Protein AF-A0A373BPK0-F1 (afdb_monomer_lite)

Radius of gyration: 30.31 Å; chains: 1; bounding box: 59×39×94 Å

Structure (mmCIF, N/CA/C/O backbone):
data_AF-A0A373BPK0-F1
#
_entry.id   AF-A0A373BPK0-F1
#
loop_
_atom_site.group_PDB
_atom_site.id
_atom_site.type_symbol
_atom_site.label_atom_id
_atom_site.label_alt_id
_atom_site.label_comp_id
_atom_site.label_asym_id
_atom_site.label_entity_id
_atom_site.label_seq_id
_atom_site.pdbx_PDB_ins_code
_atom_site.Cartn_x
_atom_site.Cartn_y
_atom_site.Cartn_z
_atom_site.occupancy
_atom_site.B_iso_or_equiv
_atom_site.auth_seq_id
_atom_site.auth_comp_id
_atom_site.auth_asym_id
_atom_site.auth_atom_id
_atom_site.pdbx_PDB_model_num
ATOM 1 N N . ASN A 1 1 ? -27.207 4.320 58.624 1.00 68.31 1 ASN A N 1
ATOM 2 C CA . ASN A 1 1 ? -28.081 3.993 57.475 1.00 68.31 1 ASN A CA 1
ATOM 3 C C . ASN A 1 1 ? -27.770 4.868 56.253 1.00 68.31 1 ASN A C 1
ATOM 5 O O . ASN A 1 1 ? -27.445 4.319 55.215 1.00 68.31 1 ASN A O 1
ATOM 9 N N . PHE A 1 2 ? -27.753 6.205 56.373 1.00 77.94 2 PHE A N 1
ATOM 10 C CA . PHE A 1 2 ? -27.411 7.121 55.264 1.00 77.94 2 PHE A CA 1
ATOM 11 C C . PHE A 1 2 ? -25.999 6.923 54.676 1.00 77.94 2 PHE A C 1
ATOM 13 O O . PHE A 1 2 ? -25.879 6.709 53.476 1.00 77.94 2 PHE A O 1
ATOM 20 N N . ASN A 1 3 ? -24.947 6.891 55.508 1.00 82.88 3 ASN A N 1
ATOM 21 C CA . ASN A 1 3 ? -23.574 6.650 55.024 1.00 82.88 3 ASN A CA 1
ATOM 22 C C . ASN A 1 3 ? -23.441 5.341 54.239 1.00 82.88 3 ASN A C 1
ATOM 24 O O . ASN A 1 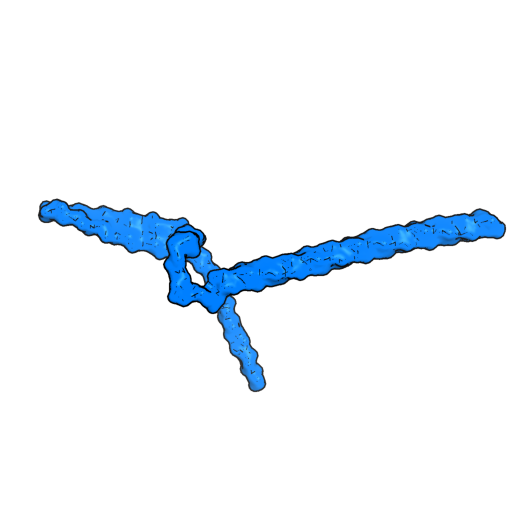3 ? -22.766 5.303 53.223 1.00 82.88 3 ASN A O 1
ATOM 28 N N . THR A 1 4 ? -24.138 4.290 54.666 1.00 83.56 4 THR A N 1
ATOM 29 C CA . THR A 1 4 ? -24.112 2.984 54.001 1.00 83.56 4 THR A CA 1
ATOM 30 C C . THR A 1 4 ? -24.784 3.023 52.625 1.00 83.56 4 THR A C 1
ATOM 32 O O . THR A 1 4 ? -24.336 2.346 51.707 1.00 83.56 4 THR A O 1
ATOM 35 N N . MET A 1 5 ? -25.851 3.814 52.455 1.00 82.25 5 MET A N 1
ATOM 36 C CA . MET A 1 5 ? -26.472 4.029 51.140 1.00 82.25 5 MET A CA 1
ATOM 37 C C . MET A 1 5 ? -25.614 4.916 50.237 1.00 82.25 5 MET A C 1
ATOM 39 O O . MET A 1 5 ? -25.524 4.650 49.041 1.00 82.25 5 MET A O 1
ATOM 43 N N . LEU A 1 6 ? -24.966 5.937 50.800 1.00 87.62 6 LEU A N 1
ATOM 44 C CA . LEU A 1 6 ? -24.072 6.820 50.055 1.00 87.62 6 LEU A CA 1
ATOM 45 C C . LEU A 1 6 ? -22.866 6.047 49.511 1.00 87.62 6 LEU A C 1
ATOM 47 O O . LEU A 1 6 ? -22.553 6.152 48.331 1.00 87.62 6 LEU A O 1
ATOM 51 N N . GLU A 1 7 ? -22.244 5.222 50.350 1.00 88.81 7 GLU A N 1
ATOM 52 C CA . GLU A 1 7 ? -21.088 4.403 49.982 1.00 88.81 7 GLU A CA 1
ATOM 53 C C . GLU A 1 7 ? -21.447 3.389 48.885 1.00 88.81 7 GLU A C 1
ATOM 55 O O . GLU A 1 7 ? -20.769 3.328 47.864 1.00 88.81 7 GLU A O 1
ATOM 60 N N . LYS A 1 8 ? -22.591 2.698 49.014 1.00 84.25 8 LYS A N 1
ATOM 61 C CA . LYS A 1 8 ? -23.122 1.817 47.957 1.00 84.25 8 LYS A CA 1
ATOM 62 C C . LYS A 1 8 ? -23.364 2.555 46.641 1.00 84.25 8 LYS A C 1
ATOM 64 O O . LYS A 1 8 ? -22.945 2.077 45.593 1.00 84.25 8 LYS A O 1
ATOM 69 N N . THR A 1 9 ? -23.978 3.736 46.698 1.00 80.75 9 THR A N 1
ATOM 70 C CA . THR A 1 9 ? -24.247 4.552 45.501 1.00 80.75 9 THR A CA 1
ATOM 71 C C . THR A 1 9 ? -22.944 4.997 44.829 1.00 80.75 9 THR A C 1
ATOM 73 O O . THR A 1 9 ? -22.834 4.971 43.605 1.00 80.75 9 THR A O 1
ATOM 76 N N . GLN A 1 10 ? -21.927 5.367 45.613 1.00 86.06 10 GLN A N 1
ATOM 77 C CA . GLN A 1 10 ? -20.614 5.766 45.104 1.00 86.06 10 GLN A CA 1
ATOM 78 C C . GLN A 1 10 ? -19.902 4.595 44.406 1.00 86.06 10 GLN A C 1
ATOM 80 O O . GLN A 1 10 ? -19.316 4.770 43.331 1.00 86.06 10 GLN A O 1
ATOM 85 N N . THR A 1 11 ? -19.977 3.401 44.999 1.00 88.12 11 THR A N 1
ATOM 86 C CA . THR A 1 11 ? -19.434 2.164 44.428 1.00 88.12 11 THR A CA 1
ATOM 87 C C . THR A 1 11 ? -20.139 1.813 43.122 1.00 88.12 11 THR A C 1
ATOM 89 O O . THR A 1 11 ? -19.473 1.674 42.098 1.00 88.12 11 THR A O 1
ATOM 92 N N . GLU A 1 12 ? -21.473 1.787 43.112 1.00 87.19 12 GLU A N 1
ATOM 93 C CA . GLU A 1 12 ? -22.267 1.517 41.907 1.00 87.19 12 GLU A CA 1
ATOM 94 C C . GLU A 1 12 ? -21.968 2.527 40.791 1.00 87.19 12 GLU A C 1
ATOM 96 O O . GLU A 1 12 ? -21.779 2.153 39.633 1.00 87.19 12 GLU A O 1
ATOM 101 N N . GLN A 1 13 ? -21.843 3.815 41.121 1.00 85.62 13 GLN A N 1
ATOM 102 C CA . GLN A 1 13 ? -21.511 4.844 40.139 1.00 85.62 13 GLN A CA 1
ATOM 103 C C . GLN A 1 13 ? -20.102 4.660 39.556 1.00 85.62 13 GLN A C 1
ATOM 105 O O . GLN A 1 13 ? -19.877 4.933 38.373 1.00 85.62 13 GLN A O 1
ATOM 110 N N . THR A 1 14 ? -19.153 4.201 40.370 1.00 87.38 14 THR A N 1
ATOM 111 C CA . THR A 1 14 ? -17.783 3.918 39.930 1.00 87.38 14 THR A CA 1
ATOM 112 C C . THR A 1 14 ? -17.756 2.701 39.007 1.00 87.38 14 THR A C 1
ATOM 114 O O . THR A 1 14 ? -17.193 2.776 37.917 1.00 87.38 14 THR A O 1
ATOM 117 N N . GLU A 1 15 ? -18.447 1.621 39.373 1.00 88.12 15 GLU A N 1
ATOM 118 C CA . GLU A 1 15 ? -18.575 0.421 38.540 1.00 88.12 15 GLU A CA 1
ATOM 119 C C . GLU A 1 15 ? -19.263 0.709 37.201 1.00 88.12 15 GLU A C 1
ATOM 121 O O . GLU A 1 15 ? -18.820 0.237 36.151 1.00 88.12 15 GLU 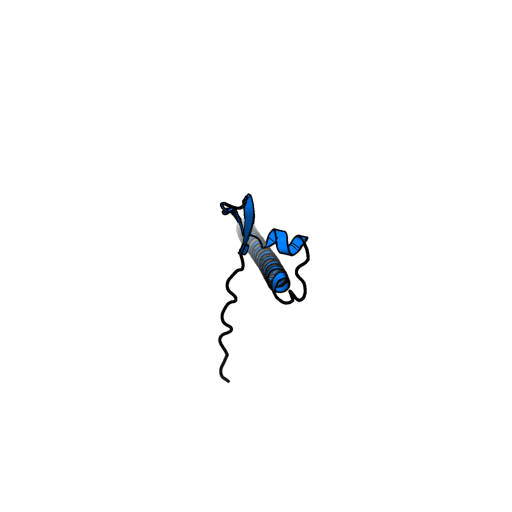A O 1
ATOM 126 N N . LEU A 1 16 ? -20.322 1.524 37.210 1.00 88.12 16 LEU A N 1
ATOM 127 C CA . LEU A 1 16 ? -21.016 1.940 35.992 1.00 88.12 16 LEU A CA 1
ATOM 128 C C . LEU A 1 16 ? -20.106 2.762 35.074 1.00 88.12 16 LEU A C 1
ATOM 130 O O . LEU A 1 16 ? -20.081 2.519 33.867 1.00 88.12 16 LEU A O 1
ATOM 134 N N . LYS A 1 17 ? -19.316 3.695 35.621 1.00 87.88 17 LYS A N 1
ATOM 135 C CA . LYS A 1 17 ? -18.340 4.470 34.835 1.00 87.88 17 LYS A CA 1
ATOM 136 C C . LYS A 1 17 ? -17.284 3.570 34.195 1.00 87.88 17 LYS A C 1
ATOM 138 O O . LYS A 1 17 ? -16.964 3.766 33.021 1.00 87.88 17 LYS A O 1
ATOM 143 N N . THR A 1 18 ? -16.793 2.568 34.923 1.00 89.38 18 THR A N 1
ATOM 144 C CA . THR A 1 18 ? -15.841 1.583 34.391 1.00 89.38 18 THR A CA 1
ATOM 145 C C . THR A 1 18 ? -16.453 0.797 33.234 1.00 89.38 18 THR A C 1
ATOM 147 O O . THR A 1 18 ? -15.885 0.783 32.142 1.00 89.38 18 THR A O 1
ATOM 150 N N . LYS A 1 19 ? -17.665 0.252 33.408 1.00 84.25 19 LYS A N 1
ATOM 151 C CA . LYS A 1 19 ? -18.372 -0.495 32.351 1.00 84.25 19 LYS A CA 1
ATOM 152 C C . LYS A 1 19 ? -18.636 0.350 31.102 1.00 84.25 19 LYS A C 1
ATOM 154 O O . LYS A 1 19 ? -18.513 -0.151 29.986 1.00 84.25 19 LYS A O 1
ATOM 159 N N . VAL A 1 20 ? -18.967 1.633 31.269 1.00 85.06 20 VAL A N 1
ATOM 160 C CA . VAL A 1 20 ? -19.147 2.570 30.145 1.00 85.06 20 VAL A CA 1
ATOM 161 C C . VAL A 1 20 ? -17.832 2.795 29.398 1.00 85.06 20 VAL A C 1
ATOM 163 O O . VAL A 1 20 ? -17.826 2.784 28.168 1.00 85.06 20 VAL A O 1
ATOM 166 N N . SER A 1 21 ? -16.723 2.977 30.117 1.00 85.44 21 SER A N 1
ATOM 167 C CA . SER A 1 21 ? -15.396 3.142 29.512 1.00 85.44 21 SER A CA 1
ATOM 168 C C . SER A 1 21 ? -14.986 1.905 28.704 1.00 85.44 21 SER A C 1
ATOM 170 O O . SER A 1 21 ? -14.628 2.008 27.531 1.00 85.44 21 SER A O 1
ATOM 172 N N . GLU A 1 22 ? -15.139 0.716 29.290 1.00 86.94 22 GLU A N 1
ATOM 173 C CA . GLU A 1 22 ? -14.848 -0.562 28.631 1.00 86.94 22 GLU A CA 1
ATOM 174 C C . GLU A 1 22 ? -15.755 -0.823 27.424 1.00 86.94 22 GLU A C 1
ATOM 176 O O . GLU A 1 22 ? -15.309 -1.364 26.412 1.00 86.94 22 GLU A O 1
ATOM 181 N N . GLY A 1 23 ? -17.036 -0.455 27.513 1.00 78.44 23 GLY A N 1
ATOM 182 C CA . GLY A 1 23 ? -17.977 -0.553 26.398 1.00 78.44 23 GLY A CA 1
ATOM 183 C C . GLY A 1 23 ? -17.591 0.357 25.232 1.00 78.44 23 GLY A C 1
ATOM 184 O O . GLY A 1 23 ? -17.583 -0.082 24.086 1.00 78.44 23 GLY A O 1
ATOM 185 N N . ARG A 1 24 ? -17.198 1.605 25.520 1.00 83.12 24 ARG A N 1
ATOM 186 C CA . ARG A 1 24 ? -16.727 2.554 24.498 1.00 83.12 24 ARG A CA 1
ATOM 187 C C . ARG A 1 24 ? -15.446 2.086 23.822 1.00 83.12 24 ARG A C 1
ATOM 189 O O . ARG A 1 24 ? -15.336 2.211 22.607 1.00 83.12 24 ARG A O 1
ATOM 196 N N . LYS A 1 25 ? -14.505 1.535 24.593 1.00 88.62 25 LYS A N 1
ATOM 197 C CA . LYS A 1 25 ? -13.264 0.983 24.045 1.00 88.62 25 LYS A CA 1
ATOM 198 C C . LYS A 1 25 ? -13.548 -0.180 23.094 1.00 88.62 25 LYS A C 1
ATOM 200 O O . LYS A 1 25 ? -13.106 -0.132 21.957 1.00 88.62 25 LYS A O 1
ATOM 205 N N . ARG A 1 26 ? -14.371 -1.149 23.514 1.00 85.81 26 ARG A N 1
ATOM 206 C CA . ARG A 1 26 ? -14.772 -2.283 22.663 1.00 85.81 26 ARG A CA 1
ATOM 207 C C . ARG A 1 26 ? -15.427 -1.839 21.357 1.00 85.81 26 ARG A C 1
ATOM 209 O O . ARG A 1 26 ? -15.064 -2.344 20.305 1.00 85.81 26 ARG A O 1
ATOM 216 N N . LEU A 1 27 ? -16.339 -0.868 21.420 1.00 79.81 27 LEU A N 1
ATOM 217 C CA . LEU A 1 27 ? -16.980 -0.324 20.222 1.00 79.81 27 LEU A CA 1
ATOM 218 C C . LEU A 1 27 ? -15.968 0.357 19.289 1.00 79.81 27 LEU A C 1
ATOM 220 O O . LEU A 1 27 ? -16.048 0.201 18.076 1.00 79.81 27 LEU A O 1
ATOM 224 N N . SER A 1 28 ? -15.008 1.101 19.846 1.00 84.00 28 SER A N 1
ATOM 225 C CA . SER A 1 28 ? -13.936 1.720 19.061 1.00 84.00 28 SER A CA 1
ATOM 226 C C . SER A 1 28 ? -13.052 0.676 18.382 1.00 84.00 28 SER A C 1
ATOM 228 O O . SER A 1 28 ? -12.722 0.843 17.212 1.00 84.00 28 SER A O 1
ATOM 230 N N . ASP A 1 29 ? -12.688 -0.390 19.096 1.00 86.50 29 ASP A N 1
ATOM 231 C CA . ASP A 1 29 ? -11.858 -1.476 18.569 1.00 86.50 29 ASP A CA 1
ATOM 232 C C . ASP A 1 29 ? -12.586 -2.221 17.431 1.00 86.50 29 ASP A C 1
ATOM 234 O O . ASP A 1 29 ? -11.985 -2.546 16.412 1.00 86.50 29 ASP A O 1
ATOM 238 N N . GLU A 1 30 ? -13.901 -2.429 17.556 1.00 80.56 30 GLU A N 1
ATOM 239 C CA . GLU A 1 30 ? -14.733 -3.067 16.527 1.00 80.56 30 GLU A CA 1
ATOM 240 C C . GLU A 1 30 ? -14.907 -2.188 15.277 1.00 80.56 30 GLU A C 1
ATOM 242 O O . GLU A 1 30 ? -14.816 -2.677 14.150 1.00 80.56 30 GLU A O 1
ATOM 247 N N . VAL A 1 31 ? -15.085 -0.874 15.455 1.00 84.00 31 VAL A N 1
ATOM 248 C CA . VAL A 1 31 ? -15.109 0.093 14.343 1.00 84.00 31 VAL A CA 1
ATOM 249 C C . VAL A 1 31 ? -13.762 0.131 13.622 1.00 84.00 31 VAL A C 1
ATOM 251 O O . VAL A 1 31 ? -13.729 0.158 12.392 1.00 84.00 31 VAL A O 1
ATOM 254 N N . GLN A 1 32 ? -12.657 0.113 14.370 1.00 77.38 32 GLN A N 1
ATOM 255 C CA . GLN A 1 32 ? -11.312 0.057 13.802 1.00 77.38 32 GLN A CA 1
ATOM 256 C C . GLN A 1 32 ? -11.133 -1.224 12.976 1.00 77.38 32 GLN A C 1
ATOM 258 O O . GLN A 1 32 ? -10.752 -1.146 11.814 1.00 77.38 32 GLN A O 1
ATOM 263 N N . LEU A 1 33 ? -11.519 -2.379 13.526 1.00 72.06 33 LEU A N 1
ATOM 264 C CA . LEU A 1 33 ? -11.439 -3.671 12.844 1.00 72.06 33 LEU A CA 1
ATOM 265 C C . LEU A 1 33 ? -12.268 -3.702 11.549 1.00 72.06 33 LEU A C 1
ATOM 267 O O . LEU A 1 33 ? -11.808 -4.216 10.531 1.00 72.06 33 LEU A O 1
ATOM 271 N N . ALA A 1 34 ? -13.477 -3.134 11.563 1.00 72.38 34 ALA A N 1
ATOM 272 C CA . ALA A 1 34 ? -14.322 -3.038 10.374 1.00 72.38 34 ALA A CA 1
ATOM 273 C C . ALA A 1 34 ? -13.708 -2.128 9.296 1.00 72.38 34 ALA A C 1
ATOM 275 O O . ALA A 1 34 ? -13.780 -2.442 8.105 1.00 72.38 34 ALA A O 1
ATOM 276 N N . ASN A 1 35 ? -13.077 -1.022 9.701 1.00 72.38 35 ASN A N 1
ATOM 277 C CA . ASN A 1 35 ? -12.356 -0.138 8.786 1.00 72.38 35 ASN A CA 1
ATOM 278 C C . ASN A 1 35 ? -11.118 -0.822 8.196 1.00 72.38 35 ASN A C 1
ATOM 280 O O . ASN A 1 35 ? -10.914 -0.747 6.986 1.00 72.38 35 ASN A O 1
ATOM 284 N N . ASP A 1 36 ? -10.341 -1.531 9.014 1.00 66.69 36 ASP A N 1
ATOM 285 C CA . ASP A 1 36 ? -9.157 -2.274 8.576 1.00 66.69 36 ASP A CA 1
ATOM 286 C C . ASP A 1 36 ? -9.545 -3.394 7.597 1.00 66.69 36 ASP A C 1
ATOM 288 O O . ASP A 1 36 ? -8.915 -3.559 6.552 1.00 66.69 36 ASP A O 1
ATOM 292 N N . ALA A 1 37 ? -10.636 -4.118 7.872 1.00 61.28 37 ALA A N 1
ATOM 293 C CA . ALA A 1 37 ? -11.178 -5.133 6.969 1.00 61.28 37 ALA A CA 1
ATOM 294 C C . ALA A 1 37 ? -11.646 -4.526 5.637 1.00 61.28 37 ALA A C 1
ATOM 296 O O . ALA A 1 37 ? -11.394 -5.095 4.576 1.00 61.28 37 ALA A O 1
ATOM 297 N N . LYS A 1 38 ? -12.282 -3.350 5.666 1.00 66.69 38 LYS A N 1
ATOM 298 C CA . LYS A 1 38 ? -12.684 -2.628 4.453 1.00 66.69 38 LYS A CA 1
ATOM 299 C C . LYS A 1 38 ? -11.472 -2.184 3.633 1.00 66.69 38 LYS A C 1
ATOM 301 O O . LYS A 1 38 ? -11.453 -2.413 2.429 1.00 66.69 38 LYS A O 1
ATOM 306 N N . GLN A 1 39 ? -10.454 -1.614 4.276 1.00 63.56 39 GLN A N 1
ATOM 307 C CA . GLN A 1 39 ? -9.201 -1.234 3.618 1.00 63.56 39 GLN A CA 1
ATOM 308 C C . GLN A 1 39 ? -8.473 -2.451 3.039 1.00 63.56 39 GLN A C 1
ATOM 310 O O . GLN A 1 39 ? -7.907 -2.371 1.954 1.00 63.56 39 GLN A O 1
ATOM 315 N N . TRP A 1 40 ? -8.514 -3.593 3.730 1.00 57.72 40 TRP A N 1
ATOM 316 C CA . TRP A 1 40 ? -7.963 -4.853 3.240 1.00 57.72 40 TRP A CA 1
ATOM 317 C C . TRP A 1 40 ? -8.709 -5.366 2.000 1.00 57.72 40 TRP A C 1
ATOM 319 O O . TRP A 1 40 ? -8.069 -5.744 1.021 1.00 57.72 40 TRP A O 1
ATOM 329 N N . VAL A 1 41 ? -10.046 -5.309 1.996 1.00 57.56 41 VAL A N 1
ATOM 330 C CA . VAL A 1 41 ? -10.870 -5.652 0.824 1.00 57.56 41 VAL A CA 1
ATOM 331 C C . VAL A 1 41 ? -10.610 -4.695 -0.342 1.00 57.56 41 VAL A C 1
ATOM 333 O O . VAL A 1 41 ? -10.412 -5.162 -1.457 1.00 57.56 41 VAL A O 1
ATOM 336 N N . GLU A 1 42 ? -10.548 -3.381 -0.107 1.00 62.47 42 GLU A N 1
ATOM 337 C CA . GLU A 1 42 ? -10.215 -2.379 -1.135 1.00 62.47 42 GLU A CA 1
ATOM 338 C C . GLU A 1 42 ? -8.814 -2.617 -1.717 1.00 62.47 42 GLU A C 1
ATOM 340 O O . GLU A 1 42 ? -8.640 -2.624 -2.936 1.00 62.47 42 GLU A O 1
ATOM 345 N N . ALA A 1 43 ? -7.834 -2.907 -0.858 1.00 58.06 43 ALA A N 1
ATOM 346 C CA . ALA A 1 43 ? -6.477 -3.230 -1.275 1.00 58.06 43 ALA A CA 1
ATOM 347 C C . ALA A 1 43 ? -6.417 -4.515 -2.108 1.00 58.06 43 ALA A C 1
ATOM 349 O O . ALA A 1 43 ? -5.630 -4.568 -3.040 1.00 58.06 43 ALA A O 1
ATOM 350 N N . ILE A 1 44 ? -7.225 -5.539 -1.810 1.00 52.69 44 ILE A N 1
ATOM 351 C CA . ILE A 1 44 ? -7.304 -6.776 -2.610 1.00 52.69 44 ILE A CA 1
ATOM 352 C C . ILE A 1 44 ? -8.054 -6.541 -3.925 1.00 52.69 44 ILE A C 1
ATOM 354 O O . ILE A 1 44 ? -7.654 -7.065 -4.966 1.00 52.69 44 ILE A O 1
ATOM 358 N N . GLN A 1 45 ? -9.112 -5.730 -3.905 1.00 53.78 45 GLN A N 1
ATOM 359 C CA . GLN A 1 45 ? -9.916 -5.406 -5.082 1.00 53.78 45 GLN A CA 1
ATOM 360 C C . GLN A 1 45 ? -9.111 -4.616 -6.127 1.00 53.78 45 GLN A C 1
ATOM 362 O O . GLN A 1 45 ? -9.322 -4.825 -7.321 1.00 53.78 45 GLN A O 1
ATOM 367 N N . GLU A 1 46 ? -8.142 -3.794 -5.703 1.00 53.47 46 GLU A N 1
ATOM 368 C CA . GLU A 1 46 ? -7.163 -3.152 -6.598 1.00 53.47 46 GLU A CA 1
ATOM 369 C C . GLU A 1 46 ? -6.302 -4.152 -7.399 1.00 53.47 46 GLU A C 1
ATOM 371 O O . GLU A 1 46 ? -5.756 -3.775 -8.434 1.00 53.47 46 GLU A O 1
ATOM 376 N N . TYR A 1 47 ? -6.199 -5.418 -6.973 1.00 51.69 47 TYR A N 1
ATOM 377 C CA . TYR A 1 47 ? -5.450 -6.468 -7.683 1.00 51.69 47 TYR A CA 1
ATOM 378 C C . TYR A 1 47 ? -6.342 -7.514 -8.371 1.00 51.69 47 TYR A C 1
ATOM 380 O O . TYR A 1 47 ? -5.855 -8.260 -9.218 1.00 51.69 47 TYR A O 1
ATOM 388 N N . ALA A 1 48 ? -7.635 -7.593 -8.036 1.00 50.88 48 ALA A N 1
ATOM 389 C CA . ALA A 1 48 ? -8.497 -8.703 -8.452 1.00 50.88 48 ALA A CA 1
ATOM 390 C C . ALA A 1 48 ? -9.014 -8.619 -9.904 1.00 50.88 48 ALA A C 1
ATOM 392 O O . ALA A 1 48 ? -9.532 -9.611 -10.405 1.00 50.88 48 ALA A O 1
ATOM 393 N N . ASN A 1 49 ? -8.878 -7.478 -10.593 1.00 47.81 49 ASN A N 1
ATOM 394 C CA . ASN A 1 49 ? -9.303 -7.314 -11.993 1.00 47.81 49 ASN A CA 1
ATOM 395 C C . ASN A 1 49 ? -8.395 -6.337 -12.767 1.00 47.81 49 ASN A C 1
ATOM 397 O O . ASN A 1 49 ? -8.861 -5.351 -13.336 1.00 47.81 49 ASN A O 1
ATOM 401 N N . ILE A 1 50 ? -7.086 -6.594 -12.821 1.00 53.59 50 ILE A N 1
ATOM 402 C CA . ILE A 1 50 ? -6.222 -5.905 -13.794 1.00 53.59 50 ILE A CA 1
ATOM 403 C C . ILE A 1 50 ? -6.447 -6.560 -15.168 1.00 53.59 50 ILE A C 1
ATOM 405 O O . ILE A 1 50 ? -5.684 -7.424 -15.591 1.00 53.59 50 ILE A O 1
ATOM 409 N N . THR A 1 51 ? -7.534 -6.198 -15.853 1.00 52.06 51 THR A N 1
ATOM 410 C CA . THR A 1 51 ? -7.732 -6.527 -17.278 1.00 52.06 51 THR A CA 1
ATOM 411 C C . THR A 1 51 ? -7.029 -5.520 -18.194 1.00 52.06 51 THR A C 1
ATOM 413 O O . THR A 1 51 ? -6.663 -5.874 -19.309 1.00 52.06 51 THR A O 1
ATOM 416 N N . GLU A 1 52 ? -6.786 -4.296 -17.706 1.00 53.31 52 GLU A N 1
ATOM 417 C CA . GLU A 1 52 ? -5.967 -3.255 -18.343 1.00 53.31 52 GLU A CA 1
ATOM 418 C C . GLU A 1 52 ? -5.133 -2.514 -17.283 1.00 53.31 52 GLU A C 1
ATOM 420 O O . GLU A 1 52 ? -5.636 -2.156 -16.219 1.00 53.31 52 GLU A O 1
ATOM 425 N N . LEU A 1 53 ? -3.851 -2.279 -17.577 1.00 58.50 53 LEU A N 1
ATOM 426 C CA . LEU A 1 53 ? -2.983 -1.400 -16.791 1.00 58.50 53 LEU A CA 1
ATOM 427 C C . LEU A 1 53 ? -3.095 0.026 -17.339 1.00 58.50 53 LEU A C 1
ATOM 429 O O . LEU A 1 53 ? -2.481 0.348 -18.358 1.00 58.50 53 LEU A O 1
ATOM 433 N N . ASP A 1 54 ? -3.856 0.889 -16.665 1.00 67.25 54 ASP A N 1
ATOM 434 C CA . ASP A 1 54 ? -3.829 2.318 -16.975 1.00 67.25 54 ASP A CA 1
ATOM 435 C C . ASP A 1 54 ? -2.505 2.961 -16.514 1.00 67.25 54 ASP A C 1
ATOM 437 O O . ASP A 1 54 ? -1.759 2.419 -15.691 1.00 67.25 54 ASP A O 1
ATOM 441 N N . ALA A 1 55 ? -2.173 4.130 -17.071 1.00 69.00 55 ALA A N 1
ATOM 442 C CA . ALA A 1 55 ? -0.889 4.784 -16.811 1.00 69.00 55 ALA A CA 1
ATOM 443 C C . ALA A 1 55 ? -0.681 5.120 -15.322 1.00 69.00 55 ALA A C 1
ATOM 445 O O . ALA A 1 55 ? 0.448 5.098 -14.829 1.00 69.00 55 ALA A O 1
ATOM 446 N N . ALA A 1 56 ? -1.758 5.426 -14.596 1.00 70.00 56 ALA A N 1
ATOM 447 C CA . ALA A 1 56 ? -1.698 5.732 -13.172 1.00 70.00 56 ALA A CA 1
ATOM 448 C C . ALA A 1 56 ? -1.365 4.481 -12.343 1.00 70.00 56 ALA A C 1
ATOM 450 O O . ALA A 1 56 ? -0.471 4.515 -11.494 1.00 70.00 56 ALA A O 1
ATOM 451 N N . THR A 1 57 ? -2.032 3.365 -12.631 1.00 65.94 57 THR A N 1
ATOM 452 C CA . THR A 1 57 ? -1.814 2.077 -11.967 1.00 65.94 57 THR A CA 1
ATOM 453 C C . THR A 1 57 ? -0.437 1.523 -12.303 1.00 65.94 57 THR A C 1
ATOM 455 O O . THR A 1 57 ? 0.288 1.118 -11.398 1.00 65.94 57 THR A O 1
ATOM 458 N N . LEU A 1 58 ? -0.020 1.590 -13.570 1.00 73.62 58 LEU A N 1
ATOM 459 C CA . LEU A 1 58 ? 1.313 1.175 -14.002 1.00 73.62 58 LEU A CA 1
ATOM 460 C C . LEU A 1 58 ? 2.410 1.922 -13.234 1.00 73.62 58 LEU A C 1
ATOM 462 O O . LEU A 1 58 ? 3.282 1.286 -12.651 1.00 73.62 58 LEU A O 1
ATOM 466 N N . ASN A 1 59 ? 2.332 3.253 -13.148 1.00 75.75 59 ASN A N 1
ATOM 467 C CA . ASN A 1 59 ? 3.323 4.056 -12.422 1.00 75.75 59 ASN A CA 1
ATOM 468 C C . ASN A 1 59 ? 3.387 3.734 -10.923 1.00 75.75 59 ASN A C 1
ATOM 470 O O . ASN A 1 59 ? 4.460 3.786 -10.331 1.00 75.75 59 ASN A O 1
ATOM 474 N N . ARG A 1 60 ? 2.255 3.382 -10.306 1.00 73.38 60 ARG A N 1
ATOM 475 C CA . ARG A 1 60 ? 2.196 2.996 -8.889 1.00 73.38 60 ARG A CA 1
ATOM 476 C C . ARG A 1 60 ? 2.839 1.631 -8.618 1.00 73.38 60 ARG A C 1
ATOM 478 O O . ARG A 1 60 ? 3.383 1.413 -7.535 1.00 73.38 60 ARG A O 1
ATOM 485 N N . LEU A 1 61 ? 2.762 0.719 -9.587 1.00 74.56 61 LEU A N 1
ATOM 486 C CA . LEU A 1 61 ? 3.279 -0.646 -9.469 1.00 74.56 61 LEU A CA 1
ATOM 487 C C . LEU A 1 61 ? 4.769 -0.765 -9.816 1.00 74.56 61 LEU A C 1
ATOM 489 O O . LEU A 1 61 ? 5.407 -1.760 -9.468 1.00 74.56 61 LEU A O 1
ATOM 493 N N . ILE A 1 62 ? 5.341 0.222 -10.502 1.00 80.38 62 ILE A N 1
ATOM 494 C CA . ILE A 1 62 ? 6.765 0.230 -10.840 1.00 80.38 62 ILE A CA 1
ATOM 495 C C . ILE A 1 62 ? 7.592 0.502 -9.578 1.00 80.38 62 ILE A C 1
ATOM 497 O O . ILE A 1 62 ? 7.435 1.518 -8.905 1.00 80.38 62 ILE A O 1
ATOM 501 N N . LYS A 1 63 ? 8.507 -0.419 -9.272 1.00 83.12 63 LYS A N 1
ATOM 502 C CA . LYS A 1 63 ? 9.521 -0.284 -8.223 1.00 83.12 63 LYS A CA 1
ATOM 503 C C . LYS A 1 63 ? 10.738 0.486 -8.729 1.00 83.12 63 LYS A C 1
ATOM 505 O O . LYS A 1 63 ? 11.211 1.395 -8.057 1.00 83.12 63 LYS A O 1
ATOM 510 N N . GLU A 1 64 ? 11.250 0.099 -9.892 1.00 89.88 64 GLU A N 1
ATOM 511 C CA . GLU A 1 64 ? 12.415 0.716 -10.527 1.00 89.88 64 GLU A CA 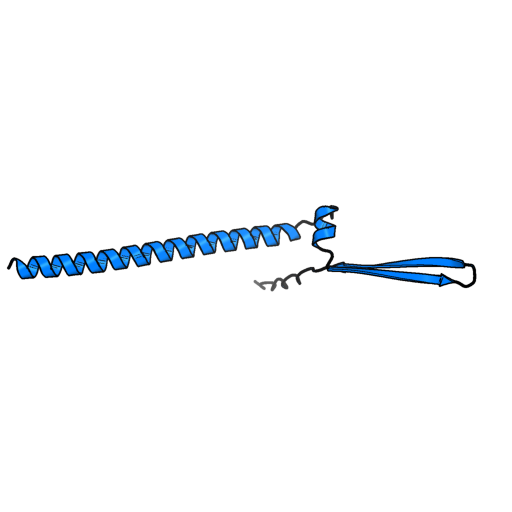1
ATOM 512 C C . GLU A 1 64 ? 12.407 0.453 -12.039 1.00 89.88 64 GLU A C 1
ATOM 514 O O . GLU A 1 64 ? 11.904 -0.574 -12.502 1.00 89.88 64 GLU A O 1
ATOM 519 N N . ILE A 1 65 ? 12.974 1.393 -12.801 1.00 90.44 65 ILE A N 1
ATOM 520 C CA . ILE A 1 65 ? 13.210 1.268 -14.243 1.00 90.44 65 ILE A CA 1
ATOM 521 C C . ILE A 1 65 ? 14.716 1.354 -14.467 1.00 90.44 65 ILE A C 1
ATOM 523 O O . ILE A 1 65 ? 15.339 2.348 -14.091 1.00 90.44 65 ILE A O 1
ATOM 527 N N . VAL A 1 66 ? 15.293 0.335 -15.095 1.00 94.25 66 VAL A N 1
ATOM 528 C CA . VAL A 1 66 ? 16.715 0.284 -15.438 1.00 94.25 66 VAL A CA 1
ATOM 529 C C . VAL A 1 66 ? 16.855 0.439 -16.944 1.00 94.25 66 VAL A C 1
ATOM 531 O O . VAL A 1 66 ? 16.235 -0.286 -17.721 1.00 94.25 66 VAL A O 1
ATOM 534 N N . VAL A 1 67 ? 17.668 1.405 -17.364 1.00 94.56 67 VAL A N 1
ATOM 535 C CA . VAL A 1 67 ? 17.938 1.669 -18.778 1.00 94.56 67 VAL A CA 1
ATOM 536 C C . VAL A 1 67 ? 19.368 1.260 -19.082 1.00 94.56 67 VAL A C 1
ATOM 538 O O . VAL A 1 67 ? 20.314 1.793 -18.506 1.00 94.56 67 VAL A O 1
ATOM 541 N N . HIS A 1 68 ? 19.516 0.327 -20.013 1.00 94.75 68 HIS A N 1
ATOM 542 C CA . HIS A 1 68 ? 20.800 -0.097 -20.543 1.00 94.75 68 HIS A CA 1
ATOM 543 C C . HIS A 1 68 ? 20.996 0.552 -21.912 1.00 94.75 68 HIS A C 1
ATOM 545 O O . HIS A 1 68 ? 20.229 0.288 -22.839 1.00 94.75 68 HIS A O 1
ATOM 551 N N . GLU A 1 69 ? 22.022 1.391 -22.043 1.00 94.56 69 GLU A N 1
ATOM 552 C CA . GLU A 1 69 ? 22.438 1.969 -23.322 1.00 94.56 69 GLU A CA 1
ATOM 553 C C . GLU A 1 69 ? 23.763 1.345 -23.762 1.00 94.56 69 GLU A C 1
ATOM 555 O O . GLU A 1 69 ? 24.729 1.281 -22.997 1.00 94.56 69 GLU A O 1
ATOM 560 N N . ARG A 1 70 ? 23.813 0.911 -25.020 1.00 93.19 70 ARG A N 1
ATOM 561 C CA . ARG A 1 70 ? 25.040 0.506 -25.699 1.00 93.19 70 ARG A CA 1
ATOM 562 C C . ARG A 1 70 ? 25.130 1.223 -27.033 1.00 93.19 70 ARG A C 1
ATOM 564 O O . ARG A 1 70 ? 24.138 1.335 -27.744 1.00 93.19 70 ARG A O 1
ATOM 571 N N . ILE A 1 71 ? 26.322 1.688 -27.374 1.00 92.62 71 ILE A N 1
ATOM 572 C CA . ILE A 1 71 ? 26.615 2.233 -28.695 1.00 92.62 71 ILE A CA 1
ATOM 573 C C . ILE A 1 71 ? 27.571 1.259 -29.367 1.00 92.62 71 ILE A C 1
ATOM 575 O O . ILE A 1 71 ? 28.648 0.992 -28.831 1.00 92.62 71 ILE A O 1
ATOM 579 N N . ASP A 1 72 ? 27.152 0.714 -30.501 1.00 91.81 72 ASP A N 1
ATOM 580 C CA . ASP A 1 72 ? 27.958 -0.201 -31.299 1.00 91.81 72 ASP A CA 1
ATOM 581 C C . ASP A 1 72 ? 28.971 0.580 -32.159 1.00 91.81 72 ASP A C 1
ATOM 583 O O . ASP A 1 72 ? 28.908 1.807 -32.294 1.00 91.81 72 ASP A O 1
ATOM 587 N N . GLU A 1 73 ? 29.958 -0.118 -32.726 1.00 88.44 73 GLU A N 1
ATOM 588 C CA . GLU A 1 73 ? 31.048 0.498 -33.504 1.00 88.44 73 GLU A CA 1
ATOM 589 C C . GLU A 1 73 ? 30.554 1.227 -34.767 1.00 88.44 73 GLU A C 1
ATOM 591 O O . GLU A 1 73 ? 31.168 2.196 -35.218 1.00 88.44 73 GLU A O 1
ATOM 596 N N . ASP A 1 74 ? 29.408 0.810 -35.303 1.00 94.12 74 ASP A N 1
ATOM 597 C CA . ASP A 1 74 ? 28.705 1.445 -36.422 1.00 94.12 74 ASP A CA 1
ATOM 598 C C . ASP A 1 74 ? 27.928 2.717 -36.015 1.00 94.12 74 ASP A C 1
ATOM 600 O O . ASP A 1 74 ? 27.287 3.353 -36.853 1.00 94.12 74 ASP A O 1
ATOM 604 N N . LYS A 1 75 ? 28.033 3.125 -34.741 1.00 90.44 75 LYS A N 1
ATOM 605 C CA . LYS A 1 75 ? 27.301 4.223 -34.091 1.00 90.44 75 LYS A CA 1
ATOM 606 C C . LYS A 1 75 ? 25.801 3.970 -33.917 1.00 90.44 75 LYS A C 1
ATOM 608 O O . LYS A 1 75 ? 25.067 4.915 -33.604 1.00 90.44 75 LYS A O 1
ATOM 613 N N . THR A 1 76 ? 25.339 2.732 -34.061 1.00 94.06 76 THR A N 1
ATOM 614 C CA . THR A 1 76 ? 23.968 2.351 -33.723 1.00 94.06 76 THR A CA 1
ATOM 615 C C . THR A 1 76 ? 23.803 2.328 -32.204 1.00 94.06 76 THR A C 1
ATOM 617 O O . THR A 1 76 ? 24.628 1.777 -31.477 1.00 94.06 76 THR A O 1
ATOM 620 N N . ARG A 1 77 ? 22.740 2.967 -31.696 1.00 94.19 77 ARG A N 1
ATOM 621 C CA . ARG A 1 77 ? 22.415 2.960 -30.263 1.00 94.19 77 ARG A CA 1
ATOM 622 C C . ARG A 1 77 ? 21.391 1.877 -29.967 1.00 94.19 77 ARG A C 1
ATOM 624 O O . ARG A 1 77 ? 20.287 1.903 -30.504 1.00 94.19 77 ARG A O 1
ATOM 631 N N . HIS A 1 78 ? 21.739 0.983 -29.060 1.00 93.12 78 HIS A N 1
ATOM 632 C CA . HIS A 1 78 ? 20.862 -0.033 -28.508 1.00 93.12 78 HIS A CA 1
ATOM 633 C C . HIS A 1 78 ? 20.402 0.408 -27.122 1.00 93.12 78 HIS A C 1
ATOM 635 O O . HIS A 1 78 ? 21.219 0.616 -26.227 1.00 93.12 78 HIS A O 1
ATOM 641 N N . ILE A 1 79 ? 19.088 0.545 -26.951 1.00 93.31 79 ILE A N 1
ATOM 642 C CA . ILE A 1 79 ? 18.459 0.910 -25.680 1.00 93.31 79 ILE A CA 1
ATOM 643 C C . ILE A 1 79 ? 17.609 -0.277 -25.232 1.00 93.31 79 ILE A C 1
ATOM 645 O O . ILE A 1 79 ? 16.690 -0.677 -25.943 1.00 93.31 79 ILE A O 1
ATOM 649 N N . SER A 1 80 ?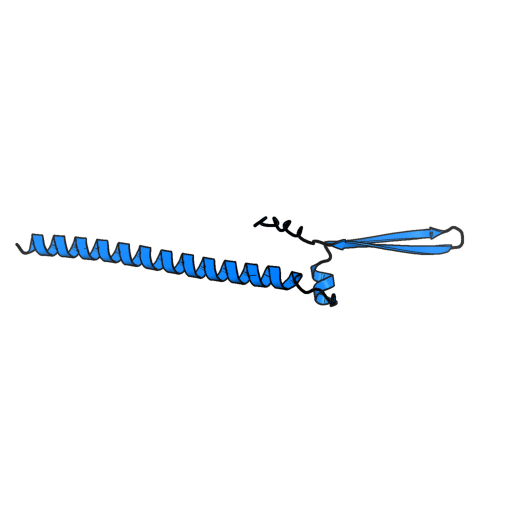 17.915 -0.839 -24.065 1.00 93.25 80 SER A N 1
ATOM 650 C CA . SER A 1 80 ? 17.086 -1.857 -23.408 1.00 93.25 80 SER A CA 1
ATOM 651 C C . SER A 1 80 ? 16.513 -1.283 -22.120 1.00 93.25 80 SER A C 1
ATOM 653 O O . SER A 1 80 ? 17.243 -0.684 -21.333 1.00 93.25 80 SER A O 1
ATOM 655 N N . ILE A 1 81 ? 15.212 -1.459 -21.907 1.00 91.62 81 ILE A N 1
ATOM 656 C CA . ILE A 1 81 ? 14.509 -0.973 -20.717 1.00 91.62 81 ILE A CA 1
ATOM 657 C C . ILE A 1 81 ? 14.024 -2.186 -19.932 1.00 91.62 81 ILE A C 1
ATOM 659 O O . ILE A 1 81 ? 13.309 -3.029 -20.468 1.00 91.62 81 ILE A O 1
ATOM 663 N N . GLU A 1 82 ? 14.402 -2.251 -18.664 1.00 91.81 82 GLU A N 1
ATOM 664 C CA . GLU A 1 82 ? 13.940 -3.248 -17.708 1.00 91.81 82 GLU A CA 1
ATOM 665 C C . GLU A 1 82 ? 13.060 -2.566 -16.660 1.00 91.81 82 GLU A C 1
ATOM 667 O O . GLU A 1 82 ? 13.406 -1.507 -16.136 1.00 91.81 82 GLU A O 1
ATOM 672 N N . ILE A 1 83 ? 11.901 -3.156 -16.373 1.00 84.25 83 ILE A N 1
ATOM 673 C CA . ILE A 1 83 ? 10.907 -2.597 -15.455 1.00 84.25 83 ILE A CA 1
ATOM 674 C C . ILE A 1 83 ? 10.649 -3.623 -14.357 1.00 84.25 83 ILE A C 1
ATOM 676 O O . ILE A 1 83 ? 10.144 -4.713 -14.623 1.00 84.25 83 ILE A O 1
ATOM 680 N N . HIS A 1 84 ? 10.968 -3.259 -13.120 1.00 81.88 84 HIS A N 1
ATOM 681 C CA . HIS A 1 84 ? 10.715 -4.087 -11.947 1.00 81.88 84 HIS A CA 1
ATOM 682 C C . HIS A 1 84 ? 9.423 -3.635 -11.272 1.00 81.88 84 HIS A C 1
ATOM 684 O O . HIS A 1 84 ? 9.249 -2.445 -11.000 1.00 81.88 84 HIS A O 1
ATOM 690 N N . PHE A 1 85 ? 8.540 -4.577 -10.942 1.00 79.69 85 PHE A N 1
ATOM 691 C CA . PHE A 1 85 ? 7.275 -4.292 -10.262 1.00 79.69 85 PHE A CA 1
ATOM 692 C C . PHE A 1 85 ? 7.325 -4.658 -8.773 1.00 79.69 85 PHE A C 1
ATOM 694 O O . PHE A 1 85 ? 8.020 -5.587 -8.368 1.00 79.69 85 PHE A O 1
ATOM 701 N N . ASN A 1 86 ? 6.561 -3.943 -7.948 1.00 73.44 86 ASN A N 1
ATOM 702 C CA . ASN A 1 86 ? 6.435 -4.169 -6.501 1.00 73.44 86 ASN A CA 1
ATOM 703 C C . ASN A 1 86 ? 5.227 -5.055 -6.131 1.00 73.44 86 ASN A C 1
ATOM 705 O O . ASN A 1 86 ? 4.592 -4.849 -5.095 1.00 73.44 86 ASN A O 1
ATOM 709 N N . LEU A 1 87 ? 4.909 -6.048 -6.967 1.00 70.00 87 LEU A N 1
ATOM 710 C CA . LEU A 1 87 ? 3.758 -6.926 -6.753 1.00 70.00 87 LEU A CA 1
ATOM 711 C C . LEU A 1 87 ? 3.925 -7.743 -5.467 1.00 70.00 87 LEU A C 1
ATOM 713 O O . LEU A 1 87 ? 4.964 -8.365 -5.234 1.00 70.00 87 LEU A O 1
ATOM 717 N N . LYS A 1 88 ? 2.880 -7.763 -4.634 1.00 60.19 88 LYS A N 1
ATOM 718 C CA . LYS A 1 88 ? 2.827 -8.682 -3.495 1.00 60.19 88 LYS A CA 1
ATOM 719 C C . LYS A 1 88 ? 2.589 -10.108 -4.011 1.00 60.19 88 LYS A C 1
ATOM 721 O O . LYS A 1 88 ? 1.791 -10.273 -4.935 1.00 60.19 88 LYS A O 1
ATOM 726 N N . PRO A 1 89 ? 3.239 -11.130 -3.426 1.00 56.31 89 PRO A N 1
ATOM 727 C CA . PRO A 1 89 ? 2.943 -12.513 -3.766 1.00 56.31 89 PRO A CA 1
ATOM 728 C C . PRO A 1 89 ? 1.458 -12.793 -3.522 1.00 56.31 89 PRO A C 1
ATOM 730 O O . PRO A 1 89 ? 0.924 -12.417 -2.475 1.00 56.31 89 PRO A O 1
ATOM 733 N N . ILE A 1 90 ? 0.796 -13.440 -4.482 1.00 52.78 90 ILE A N 1
ATOM 734 C CA . ILE A 1 90 ? -0.569 -13.929 -4.285 1.00 52.78 90 ILE A CA 1
ATOM 735 C C . ILE A 1 90 ? -0.475 -15.060 -3.250 1.00 52.78 90 ILE A C 1
ATOM 737 O O . ILE A 1 90 ? 0.321 -15.978 -3.464 1.00 52.78 90 ILE A O 1
ATOM 741 N N . PRO A 1 91 ? -1.216 -15.006 -2.127 1.00 50.22 91 PRO A N 1
ATOM 742 C CA . PRO A 1 91 ? -1.260 -16.131 -1.205 1.00 50.22 91 PRO A CA 1
ATOM 743 C C . PRO A 1 91 ? -1.795 -17.348 -1.961 1.00 50.22 91 PRO A C 1
ATOM 745 O O . PRO A 1 91 ? -2.839 -17.264 -2.611 1.00 50.22 91 PRO A O 1
ATOM 748 N N . GLU A 1 92 ? -1.058 -18.458 -1.916 1.00 52.25 92 GLU A N 1
ATOM 749 C CA . GLU A 1 92 ? -1.523 -19.723 -2.477 1.00 52.25 92 GLU A CA 1
ATOM 750 C C . GLU A 1 92 ? -2.875 -20.049 -1.842 1.00 52.25 92 GLU A C 1
ATOM 752 O O . GLU A 1 92 ? -3.003 -20.145 -0.621 1.00 52.25 92 GLU A O 1
ATOM 757 N N . VAL A 1 93 ? -3.910 -20.151 -2.676 1.00 55.09 93 VAL A N 1
ATOM 758 C CA . VAL A 1 93 ? -5.224 -20.588 -2.220 1.00 55.09 93 VAL A CA 1
ATOM 759 C C . VAL A 1 93 ? -5.061 -22.053 -1.838 1.00 55.09 93 VAL A C 1
ATOM 761 O O . VAL A 1 93 ? -4.988 -22.911 -2.720 1.00 55.09 93 VAL A O 1
ATOM 764 N N . GLU A 1 94 ? -4.961 -22.338 -0.537 1.00 48.19 94 GLU A N 1
ATOM 765 C CA . GLU A 1 94 ? -5.088 -23.696 -0.017 1.00 48.19 94 GLU A CA 1
ATOM 766 C C . GLU A 1 94 ? -6.411 -24.254 -0.545 1.00 48.19 94 GLU A C 1
ATOM 768 O O . GLU A 1 94 ? -7.500 -23.828 -0.152 1.00 48.19 94 GLU A O 1
ATOM 773 N N . GLN A 1 95 ? -6.320 -25.164 -1.517 1.00 44.62 95 GLN A N 1
ATOM 774 C CA . GLN A 1 95 ? -7.484 -25.874 -2.011 1.00 44.62 95 GLN A CA 1
ATOM 775 C C . GLN A 1 95 ? -8.007 -26.722 -0.858 1.00 44.62 95 GLN A C 1
ATOM 777 O O . GLN A 1 95 ? -7.431 -27.759 -0.523 1.00 44.62 95 GLN A O 1
ATOM 782 N N . VAL A 1 96 ? -9.093 -26.259 -0.242 1.00 43.06 96 VAL A N 1
ATOM 783 C CA . VAL A 1 96 ? -9.839 -27.033 0.743 1.00 43.06 96 VAL A CA 1
ATOM 784 C C . VAL A 1 96 ? -10.386 -28.248 0.001 1.00 43.06 96 VAL A C 1
ATOM 786 O O . VAL A 1 96 ? -11.330 -28.152 -0.783 1.00 43.06 96 VAL A O 1
ATOM 789 N N . THR A 1 97 ? -9.715 -29.381 0.170 1.00 45.59 97 THR A N 1
ATOM 790 C CA . THR A 1 97 ? -10.196 -30.672 -0.311 1.00 45.59 97 THR A CA 1
ATOM 791 C C . THR A 1 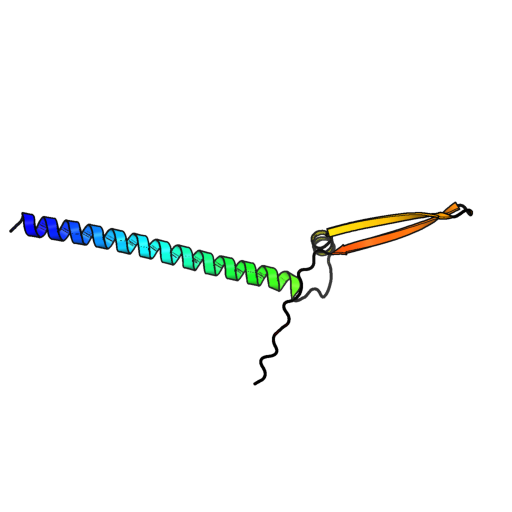97 ? -11.410 -31.024 0.543 1.00 45.59 97 THR A C 1
ATOM 793 O O . THR A 1 97 ? -11.314 -31.051 1.771 1.00 45.59 97 THR A O 1
ATOM 796 N N . ALA A 1 98 ? -12.558 -31.172 -0.119 1.00 49.84 98 ALA A N 1
ATOM 797 C CA . ALA A 1 98 ? -13.833 -31.547 0.486 1.00 49.84 98 ALA A CA 1
ATOM 798 C C . ALA A 1 98 ? -13.836 -32.998 0.986 1.00 49.84 98 ALA A C 1
ATOM 800 O O . ALA A 1 98 ? -13.131 -33.834 0.372 1.00 49.84 98 ALA A O 1
#

Foldseek 3Di:
DVVVVVVVVVVVVVVVVVVVVVVVVVVVVVVVVVVVVVVVVVVVVLVPDCPDQDPVNLVVFWPDKDWDWDQDPVRDIDIDIDTDGPDDDDPPPPPPDD

Sequence (98 aa):
NFNTMLEKTQTEQTELKTKVSEGRKRLSDEVQLANDAKQWVEAIQEYANITELDAATLNRLIKEIVVHERIDEDKTRHISIEIHFNLKPIPEVEQVTA

Secondary structure (DSSP, 8-state):
-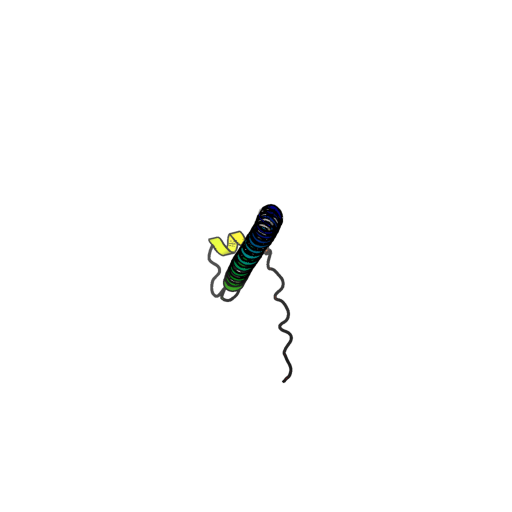HHHHHHHHHHHHHHHHHHHHHHHHHHHHHHHHHHHHHHHHHHHHHHHT-SS--HHHHHHHEEEEEEEEEE-TTSPEEEEEEEEE-PPPPPP------

pLDDT: mean 75.24, std 15.34, range [43.06, 94.75]